Protein AF-A0A368EWY9-F1 (afdb_monomer_lite)

Secondary structure (DSSP, 8-state):
-BSS-------TT-PEEEEEEE---S-B-TT-EEEEEEEEETTEEEEEEEE-SS-BPPPPHHHHHH-THHHH--

Foldseek 3Di:
DWPDDDDKDADDPFDKDKDKDFADDQWDDFFDFGIKIWIDTPPIIDITTDTDHHTDHHDDPVVCVVVVVVVVPD

pLDDT: mean 86.86, std 10.68, range [53.03, 98.0]

Radius of gyration: 18.17 Å; chains: 1; bounding box: 47×16×41 Å

Structure (mmCIF, N/CA/C/O backbone):
data_AF-A0A368EWY9-F1
#
_entry.id   AF-A0A368EWY9-F1
#
loop_
_atom_site.group_PDB
_atom_site.id
_atom_site.type_symbol
_atom_site.label_atom_id
_atom_site.label_alt_id
_atom_site.label_comp_id
_atom_site.label_asym_id
_atom_site.label_entity_id
_atom_site.label_seq_id
_atom_site.pdbx_PDB_ins_code
_atom_site.Cartn_x
_atom_site.Cartn_y
_atom_site.Cartn_z
_atom_site.occupancy
_atom_site.B_iso_or_equiv
_atom_site.auth_seq_id
_atom_site.auth_comp_id
_atom_site.auth_asym_id
_atom_site.auth_atom_id
_atom_site.pdbx_PDB_model_num
ATOM 1 N N . MET A 1 1 ? -5.058 -0.482 -9.079 1.00 89.19 1 MET A N 1
ATOM 2 C CA . MET A 1 1 ? -6.395 -1.015 -8.724 1.00 89.19 1 MET A CA 1
ATOM 3 C C . MET A 1 1 ? -6.306 -1.771 -7.408 1.00 89.19 1 MET A C 1
ATOM 5 O O . MET A 1 1 ? -5.240 -2.282 -7.107 1.00 89.19 1 MET A O 1
ATOM 9 N N . ILE A 1 2 ? -7.372 -1.833 -6.611 1.00 93.12 2 ILE A N 1
ATOM 10 C CA . ILE A 1 2 ? -7.401 -2.680 -5.407 1.00 93.12 2 ILE A CA 1
ATOM 11 C C . ILE A 1 2 ? -7.763 -4.109 -5.833 1.00 93.12 2 ILE A C 1
ATOM 13 O O . ILE A 1 2 ? -8.600 -4.301 -6.709 1.00 93.12 2 ILE A O 1
ATOM 17 N N . SER A 1 3 ? -7.101 -5.106 -5.253 1.00 95.31 3 SER A N 1
ATOM 18 C CA . SER A 1 3 ? -7.243 -6.518 -5.644 1.00 95.31 3 SER A CA 1
ATOM 19 C C . SER A 1 3 ? -8.576 -7.167 -5.312 1.00 95.31 3 SER A C 1
ATOM 21 O O . SER A 1 3 ? -8.961 -8.127 -5.975 1.00 95.31 3 SER A O 1
ATOM 23 N N . ARG A 1 4 ? -9.265 -6.659 -4.295 1.00 94.44 4 ARG A N 1
ATOM 24 C CA . ARG A 1 4 ? -10.569 -7.138 -3.847 1.00 94.44 4 ARG A CA 1
ATOM 25 C C . ARG A 1 4 ? -11.243 -6.086 -2.980 1.00 94.44 4 ARG A C 1
ATOM 27 O O . ARG A 1 4 ? -10.556 -5.259 -2.379 1.00 94.44 4 ARG A O 1
ATOM 34 N N . ASP A 1 5 ? -12.552 -6.204 -2.848 1.00 96.38 5 ASP A N 1
ATOM 35 C CA . ASP A 1 5 ? -13.292 -5.488 -1.817 1.00 96.38 5 ASP A CA 1
ATOM 36 C C . ASP A 1 5 ? -13.005 -6.099 -0.440 1.00 96.38 5 ASP A C 1
ATOM 38 O O . ASP A 1 5 ? -12.745 -7.302 -0.312 1.00 96.38 5 ASP A O 1
ATOM 42 N N . VAL A 1 6 ? -13.027 -5.252 0.586 1.00 95.94 6 VAL A N 1
ATOM 43 C CA . VAL A 1 6 ? -12.923 -5.653 1.989 1.00 95.94 6 VAL A CA 1
ATOM 44 C C . VAL A 1 6 ? -13.929 -4.864 2.813 1.00 95.94 6 VAL A C 1
ATOM 46 O O . VAL A 1 6 ? -14.126 -3.670 2.587 1.00 95.94 6 VAL A O 1
ATOM 49 N N . ASP A 1 7 ? -14.530 -5.536 3.787 1.00 95.88 7 ASP A N 1
ATOM 50 C CA . ASP A 1 7 ? -15.467 -4.942 4.732 1.00 95.88 7 ASP A CA 1
ATOM 51 C C . ASP A 1 7 ? -14.803 -4.864 6.104 1.00 95.88 7 ASP A C 1
ATOM 53 O O . ASP A 1 7 ? -14.298 -5.865 6.608 1.00 95.88 7 ASP A O 1
ATOM 57 N N . ILE A 1 8 ? -14.830 -3.689 6.734 1.00 93.94 8 ILE A N 1
ATOM 58 C CA . ILE A 1 8 ? -14.288 -3.493 8.079 1.00 93.94 8 ILE A CA 1
ATOM 59 C C . ILE A 1 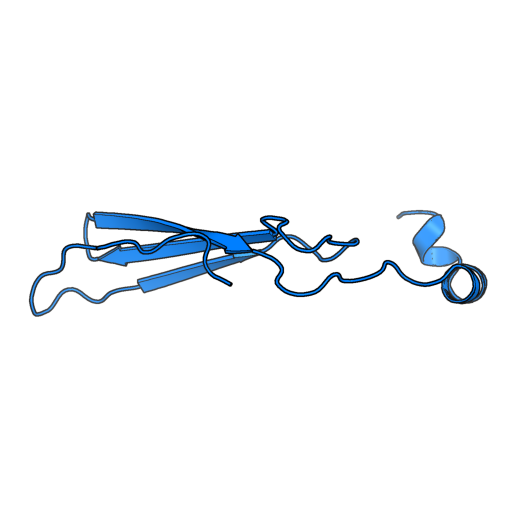8 ? -15.378 -3.006 9.029 1.00 93.94 8 ILE A C 1
ATOM 61 O O . ILE A 1 8 ? -16.146 -2.092 8.728 1.00 93.94 8 ILE A O 1
ATOM 65 N N . PHE A 1 9 ? -15.446 -3.633 10.198 1.00 93.56 9 PHE A N 1
ATOM 66 C CA . PHE A 1 9 ? -16.404 -3.274 11.231 1.00 93.56 9 PHE A CA 1
ATOM 67 C C . PHE A 1 9 ? -15.909 -2.072 12.048 1.00 93.56 9 PHE A C 1
ATOM 69 O O . PHE A 1 9 ? -14.761 -2.049 12.491 1.00 93.56 9 PHE A O 1
ATOM 76 N N . THR A 1 10 ? -16.783 -1.087 12.277 1.00 94.00 10 THR A N 1
ATOM 77 C CA . THR A 1 10 ? -16.475 0.116 13.065 1.00 94.00 10 THR A CA 1
ATOM 78 C C . THR A 1 10 ? -17.653 0.537 13.949 1.00 94.00 10 THR A C 1
ATOM 80 O O . THR A 1 10 ? -18.812 0.259 13.638 1.00 94.00 10 THR A O 1
ATOM 83 N N . TRP A 1 11 ? -17.356 1.231 15.048 1.00 91.25 11 TRP A N 1
ATOM 84 C CA . TRP A 1 11 ? -18.340 1.864 15.933 1.00 91.25 11 TRP A CA 1
ATOM 85 C C . TRP A 1 11 ? -18.376 3.374 15.691 1.00 91.25 11 TRP A C 1
ATOM 87 O O . TRP A 1 11 ? -17.384 3.930 15.231 1.00 91.25 11 TRP A O 1
ATOM 97 N N . SER A 1 12 ? -19.487 4.030 16.056 1.00 87.94 12 SER A N 1
ATOM 98 C CA . SER A 1 12 ? -19.788 5.444 15.738 1.00 87.94 12 SER A CA 1
ATOM 99 C C . SER A 1 12 ? -18.583 6.387 15.808 1.00 87.94 12 SER A C 1
ATOM 101 O O . SER A 1 12 ? -18.333 7.131 14.866 1.00 87.94 12 SER A O 1
ATOM 103 N N . ASP A 1 13 ? -17.808 6.314 16.891 1.00 89.25 13 ASP A N 1
ATOM 104 C CA . ASP A 1 13 ? -16.748 7.289 17.161 1.00 89.25 13 ASP A CA 1
ATOM 105 C C . ASP A 1 13 ? -15.340 6.709 16.945 1.00 89.25 13 ASP A C 1
ATOM 107 O O . ASP A 1 13 ? -14.345 7.321 17.331 1.00 89.25 13 ASP A O 1
ATOM 111 N N . THR A 1 14 ? -15.232 5.512 16.355 1.00 93.75 14 THR A N 1
ATOM 112 C CA . THR A 1 14 ? -13.936 4.879 16.082 1.00 93.75 14 THR A CA 1
ATOM 113 C C . THR A 1 14 ? -13.376 5.406 14.760 1.00 93.75 14 THR A C 1
ATOM 115 O O . THR A 1 14 ? -13.939 5.113 13.701 1.00 93.75 14 THR A O 1
ATOM 118 N N . PRO A 1 15 ? -12.269 6.172 14.777 1.00 94.19 15 PRO A N 1
ATOM 119 C CA . PRO A 1 15 ? -11.644 6.638 13.550 1.00 94.19 15 PRO A CA 1
ATOM 120 C C . PRO A 1 15 ? -11.088 5.453 12.759 1.00 94.19 15 PRO A C 1
ATOM 122 O O . PRO A 1 15 ? -10.545 4.506 13.332 1.00 94.19 15 PRO A O 1
ATOM 125 N N . ILE A 1 16 ? -11.198 5.538 11.435 1.00 95.25 16 ILE A N 1
ATOM 126 C CA . ILE A 1 16 ? -10.572 4.588 10.517 1.00 95.25 16 ILE A CA 1
ATOM 127 C C . ILE A 1 16 ? -9.254 5.199 10.048 1.00 95.25 16 ILE A C 1
ATOM 129 O O . ILE A 1 16 ? -9.253 6.266 9.429 1.00 95.25 16 ILE A O 1
ATOM 133 N N . SER A 1 17 ? -8.138 4.536 10.338 1.00 96.69 17 SER A N 1
ATOM 134 C CA . SER A 1 17 ? -6.838 4.881 9.767 1.00 96.69 17 SER A CA 1
ATOM 135 C C . SER A 1 17 ? -6.554 4.031 8.534 1.00 96.69 17 SER A C 1
ATOM 137 O O . SER A 1 17 ? -6.999 2.886 8.425 1.00 96.69 17 SER A O 1
ATOM 139 N N . VAL A 1 18 ? -5.819 4.616 7.591 1.00 97.12 18 VAL A N 1
ATOM 140 C CA . VAL A 1 18 ? -5.416 3.958 6.349 1.00 97.12 18 VAL A CA 1
ATOM 141 C C . VAL A 1 18 ? -3.912 4.076 6.213 1.00 97.12 18 VAL A C 1
ATOM 143 O O . VAL A 1 18 ? -3.365 5.176 6.283 1.00 97.12 18 VAL A O 1
ATOM 146 N N . GLU A 1 19 ? -3.262 2.944 5.993 1.00 97.88 19 GLU A N 1
ATOM 147 C CA . GLU A 1 19 ? -1.842 2.869 5.692 1.00 97.88 19 GLU A CA 1
ATOM 148 C C . GLU A 1 19 ? -1.646 2.228 4.323 1.00 97.88 19 GLU A C 1
ATOM 150 O O . GLU A 1 19 ? -2.308 1.248 3.977 1.00 97.88 19 GLU A O 1
ATOM 155 N N . VAL A 1 20 ? -0.740 2.801 3.535 1.00 97.06 20 VAL A N 1
ATOM 156 C CA . VAL A 1 20 ? -0.370 2.284 2.221 1.00 97.06 20 VAL A CA 1
ATOM 157 C C . VAL A 1 20 ? 1.124 2.018 2.220 1.00 97.06 20 VAL A C 1
ATOM 159 O O . VAL A 1 20 ? 1.923 2.939 2.366 1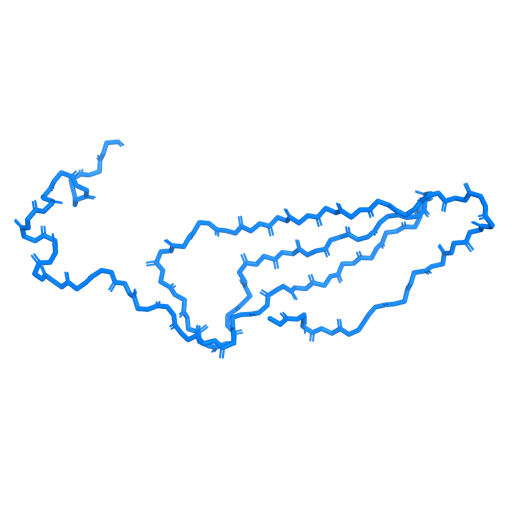.00 97.06 20 VAL A O 1
ATOM 162 N N . ALA A 1 21 ? 1.482 0.757 2.011 1.00 96.00 21 ALA A N 1
ATOM 163 C CA . ALA A 1 21 ? 2.850 0.329 1.786 1.00 96.00 21 ALA A CA 1
ATOM 164 C C . ALA A 1 21 ? 3.005 -0.053 0.311 1.00 96.00 21 ALA A C 1
ATOM 166 O O . ALA A 1 21 ? 2.234 -0.864 -0.202 1.00 96.00 21 ALA A O 1
ATOM 167 N N . MET A 1 22 ? 3.990 0.527 -0.374 1.00 92.44 22 MET A N 1
ATOM 168 C CA . MET A 1 22 ? 4.302 0.213 -1.771 1.00 92.44 22 MET A CA 1
ATOM 169 C C . MET A 1 22 ? 5.775 -0.146 -1.923 1.00 92.44 22 MET A C 1
ATOM 171 O O . MET A 1 22 ? 6.623 0.374 -1.200 1.00 92.44 22 MET A O 1
ATOM 175 N N . ALA A 1 23 ? 6.058 -1.048 -2.857 1.00 86.56 23 ALA A N 1
ATOM 176 C CA . ALA A 1 23 ? 7.411 -1.370 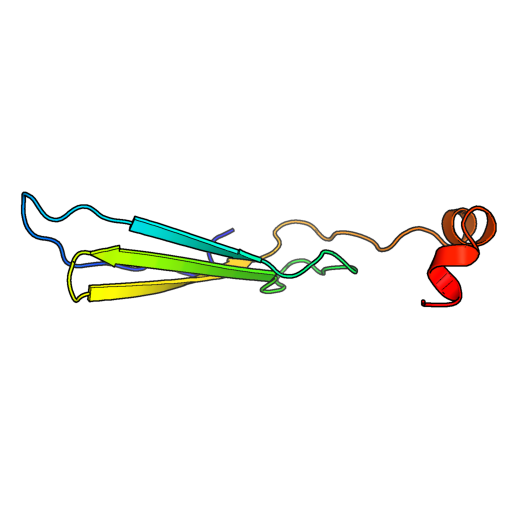-3.276 1.00 86.56 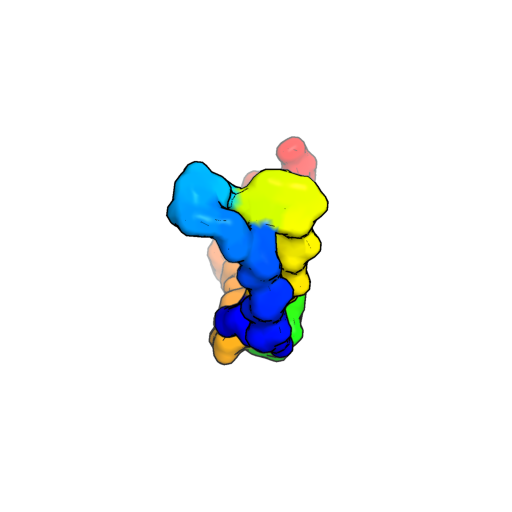23 ALA A CA 1
ATOM 177 C C . ALA A 1 23 ? 7.960 -0.291 -4.220 1.00 86.56 23 ALA A C 1
ATOM 179 O O . ALA A 1 23 ? 7.203 0.345 -4.961 1.00 86.56 23 ALA A O 1
ATOM 180 N N . ASP A 1 24 ? 9.283 -0.126 -4.227 1.00 83.62 24 ASP A N 1
ATOM 181 C CA . ASP A 1 24 ? 9.946 0.774 -5.166 1.00 83.62 24 ASP A CA 1
ATOM 182 C C . ASP A 1 24 ? 9.765 0.289 -6.616 1.00 83.62 24 ASP A C 1
ATOM 184 O O . ASP A 1 24 ? 9.924 -0.906 -6.906 1.00 83.62 24 ASP A O 1
ATOM 188 N N . PRO A 1 25 ? 9.445 1.195 -7.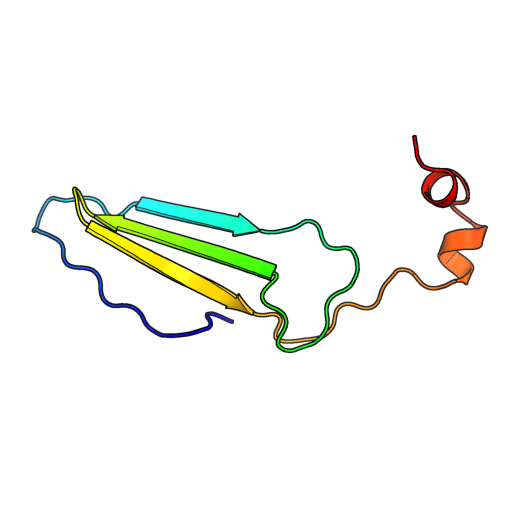555 1.00 71.19 25 PRO A N 1
ATOM 189 C CA . PRO A 1 25 ? 9.232 0.833 -8.945 1.00 71.19 25 PRO A CA 1
ATOM 190 C C . PRO A 1 25 ? 10.551 0.467 -9.621 1.00 71.19 25 PRO A C 1
ATOM 192 O O . PRO A 1 25 ? 11.401 1.316 -9.870 1.00 71.19 25 PRO A O 1
ATOM 195 N N . THR A 1 26 ? 10.704 -0.812 -9.958 1.00 74.00 26 THR A N 1
ATOM 196 C CA . THR A 1 26 ? 11.858 -1.333 -10.720 1.00 74.00 26 THR A CA 1
ATOM 197 C C . THR A 1 26 ? 11.469 -1.826 -12.120 1.00 74.00 26 THR A C 1
ATOM 199 O O . THR A 1 26 ? 12.321 -1.947 -13.001 1.00 74.00 26 THR A O 1
ATOM 202 N N . GLY A 1 27 ? 10.170 -2.043 -12.334 1.00 74.38 27 GLY A N 1
ATOM 203 C CA . GLY A 1 27 ? 9.537 -2.549 -13.548 1.00 74.38 27 GLY A CA 1
ATOM 204 C C . GLY A 1 27 ? 8.368 -3.438 -13.132 1.00 74.38 27 GLY A C 1
ATOM 205 O O . GLY A 1 27 ? 8.569 -4.381 -12.371 1.00 74.38 27 GLY A O 1
ATOM 206 N N . PHE A 1 28 ? 7.153 -3.123 -13.577 1.00 80.25 28 PHE A N 1
ATOM 207 C CA . PHE A 1 28 ? 5.958 -3.864 -13.168 1.00 80.25 28 PHE A CA 1
ATOM 208 C C . PHE A 1 28 ? 5.098 -4.225 -14.368 1.00 80.25 28 PHE A C 1
ATOM 210 O O . PHE A 1 28 ? 4.836 -3.390 -15.237 1.00 80.25 28 PHE A O 1
ATOM 217 N N . ALA A 1 29 ? 4.616 -5.461 -14.393 1.00 82.94 29 ALA A N 1
ATOM 218 C CA . ALA A 1 29 ? 3.634 -5.914 -15.355 1.00 82.94 29 ALA A CA 1
ATOM 219 C C . ALA A 1 29 ? 2.214 -5.579 -14.882 1.00 82.94 29 ALA A C 1
ATOM 221 O O . ALA A 1 29 ? 1.924 -5.418 -13.695 1.00 82.94 29 ALA A O 1
ATOM 222 N N . THR A 1 30 ? 1.292 -5.492 -15.839 1.00 86.88 30 THR A N 1
ATOM 223 C CA . THR A 1 30 ? -0.135 -5.403 -15.510 1.00 86.88 30 THR A CA 1
ATOM 224 C C . THR A 1 30 ? -0.557 -6.655 -14.744 1.00 86.88 30 THR A C 1
ATOM 226 O O . THR A 1 30 ? -0.288 -7.769 -15.188 1.00 86.88 30 THR A O 1
ATOM 229 N N . GLY A 1 31 ? -1.243 -6.475 -13.616 1.00 87.06 31 GLY A N 1
ATOM 230 C CA . GLY A 1 31 ? -1.640 -7.572 -12.732 1.00 87.06 31 GLY A CA 1
ATOM 231 C C . GLY A 1 31 ? -0.697 -7.814 -11.549 1.00 87.06 31 GLY A C 1
ATOM 232 O O . GLY A 1 31 ? -1.081 -8.538 -10.630 1.00 87.06 31 GLY A O 1
ATOM 233 N N . ASP A 1 32 ? 0.478 -7.181 -11.516 1.00 90.50 32 ASP A N 1
ATOM 234 C CA . ASP A 1 32 ? 1.409 -7.324 -10.396 1.00 90.50 32 ASP A CA 1
ATOM 235 C C . ASP A 1 32 ? 0.881 -6.631 -9.141 1.00 90.50 32 ASP A C 1
ATOM 237 O O . ASP A 1 32 ? 0.402 -5.493 -9.192 1.00 90.50 32 ASP A O 1
ATOM 241 N N . VAL A 1 33 ? 1.005 -7.308 -7.995 1.00 93.25 33 VAL A N 1
ATOM 242 C CA . VAL A 1 33 ? 0.742 -6.709 -6.683 1.00 93.25 33 VAL A CA 1
ATOM 243 C C . VAL A 1 33 ? 1.992 -5.961 -6.235 1.00 93.25 33 VAL A C 1
ATOM 245 O O . VAL A 1 33 ? 3.016 -6.570 -5.940 1.00 93.25 33 VAL A O 1
ATOM 248 N N . VAL A 1 34 ? 1.897 -4.637 -6.167 1.00 93.88 34 VAL A N 1
ATOM 249 C CA . VAL A 1 34 ? 3.026 -3.725 -5.897 1.00 93.88 34 VAL A CA 1
ATOM 250 C C . VAL A 1 34 ? 2.957 -3.067 -4.530 1.00 93.88 34 VAL A C 1
ATOM 252 O O . VAL A 1 34 ? 3.803 -2.256 -4.163 1.00 93.88 34 VAL A O 1
ATOM 255 N N . GLY A 1 35 ? 1.935 -3.404 -3.760 1.00 94.81 35 GLY A N 1
ATOM 256 C CA . GLY A 1 35 ? 1.754 -2.855 -2.438 1.00 94.81 35 GLY A CA 1
ATOM 257 C C . GLY A 1 35 ? 0.552 -3.439 -1.733 1.00 94.81 35 GLY A C 1
ATOM 258 O O . GLY A 1 35 ? -0.157 -4.303 -2.253 1.00 94.81 35 GLY A O 1
ATOM 259 N N . GLN A 1 36 ? 0.317 -2.914 -0.545 1.00 97.19 36 GLN A N 1
ATOM 260 C CA . GLN A 1 36 ? -0.801 -3.267 0.298 1.00 97.19 36 GLN A CA 1
ATOM 261 C C . GLN A 1 36 ? -1.384 -1.998 0.902 1.00 97.19 36 GLN A C 1
ATOM 263 O O . GLN A 1 36 ? -0.660 -1.117 1.365 1.00 97.19 36 GLN A O 1
ATOM 268 N N . ILE A 1 37 ? -2.706 -1.931 0.898 1.00 97.44 37 ILE A N 1
ATOM 269 C CA . ILE A 1 37 ? -3.462 -0.977 1.691 1.00 97.44 37 ILE A CA 1
ATOM 270 C C . ILE A 1 37 ? -4.032 -1.713 2.900 1.00 97.44 37 ILE A C 1
ATOM 272 O O . ILE A 1 37 ? -4.535 -2.833 2.773 1.00 97.44 37 ILE A O 1
ATOM 276 N N . THR A 1 38 ? -3.919 -1.093 4.067 1.00 97.75 38 THR A N 1
ATOM 277 C CA . THR A 1 38 ? -4.432 -1.610 5.332 1.00 97.75 38 THR A CA 1
ATOM 278 C C . THR A 1 38 ? -5.340 -0.563 5.955 1.00 97.75 38 THR A C 1
ATOM 280 O O . THR A 1 38 ? -4.922 0.571 6.188 1.00 97.75 38 THR A O 1
ATOM 283 N N . TRP A 1 39 ? -6.578 -0.951 6.242 1.00 97.75 39 TRP A N 1
ATOM 284 C CA . TRP A 1 39 ? -7.527 -0.158 7.014 1.00 97.75 39 TRP A CA 1
ATOM 285 C C . TRP A 1 39 ? -7.549 -0.671 8.445 1.00 97.75 39 TRP A C 1
ATOM 287 O O . TRP A 1 39 ? -7.558 -1.880 8.655 1.00 97.75 39 TRP A O 1
ATOM 297 N N . THR A 1 40 ? -7.582 0.233 9.421 1.00 97.25 40 THR A N 1
ATOM 298 C CA . THR A 1 40 ? -7.698 -0.121 10.841 1.00 97.25 40 THR A CA 1
ATOM 299 C C . THR A 1 40 ? -8.796 0.696 11.505 1.00 97.25 40 THR A C 1
ATOM 301 O O . THR A 1 40 ? -8.798 1.922 11.427 1.00 97.25 40 THR A O 1
ATOM 304 N N . ALA A 1 41 ? -9.717 0.009 12.176 1.00 96.38 41 ALA A N 1
ATOM 305 C CA . ALA A 1 41 ? -10.812 0.568 12.957 1.00 96.38 41 ALA A CA 1
ATOM 306 C C . ALA A 1 41 ? -10.783 -0.047 14.367 1.00 96.38 41 ALA A C 1
ATOM 308 O O . ALA A 1 41 ? -11.293 -1.144 14.607 1.00 96.38 41 ALA A O 1
ATOM 309 N N . GLY A 1 42 ? -10.148 0.644 15.318 1.00 92.56 42 GLY A N 1
ATOM 310 C CA . GLY A 1 42 ? -9.975 0.132 16.681 1.00 92.56 42 GLY A CA 1
ATOM 311 C C . GLY A 1 42 ? -9.188 -1.191 16.689 1.00 92.56 42 GLY A C 1
ATOM 312 O O . GLY A 1 42 ? -8.032 -1.183 16.272 1.00 92.56 42 GLY A O 1
ATOM 313 N N . PRO A 1 43 ? -9.763 -2.317 17.162 1.00 93.50 43 PRO A N 1
ATOM 314 C CA . PRO A 1 43 ? -9.097 -3.622 17.152 1.00 93.50 43 PRO A CA 1
ATOM 315 C C . PRO A 1 43 ? -9.222 -4.381 15.818 1.00 93.50 43 PRO A C 1
ATOM 317 O O . PRO A 1 43 ? -8.677 -5.477 15.699 1.00 93.50 43 PRO A O 1
ATOM 320 N N . HIS A 1 44 ? -9.972 -3.856 14.845 1.00 95.62 44 HIS A N 1
ATOM 321 C CA . HIS A 1 44 ? -10.194 -4.506 13.555 1.00 95.62 44 HIS A CA 1
ATOM 322 C C . HIS A 1 44 ? -9.245 -3.938 12.505 1.00 95.62 44 HIS A C 1
ATOM 324 O O . HIS A 1 44 ? -9.109 -2.720 12.402 1.00 95.62 44 HIS A O 1
ATOM 330 N N . SER A 1 45 ? -8.641 -4.810 11.701 1.00 96.44 45 SER A N 1
ATOM 331 C CA . SER A 1 45 ? -7.829 -4.415 10.553 1.00 96.44 45 SER A CA 1
ATOM 332 C C . SER A 1 45 ? -8.117 -5.320 9.366 1.00 96.44 45 SER A C 1
ATOM 334 O O . SER A 1 45 ? -8.239 -6.530 9.529 1.00 96.44 45 SER A O 1
ATOM 336 N N . GLU A 1 46 ? -8.176 -4.725 8.181 1.00 98.00 46 GLU A N 1
ATOM 337 C CA . GLU A 1 46 ? -8.351 -5.427 6.911 1.00 98.00 46 GLU A CA 1
ATOM 338 C C . GLU A 1 46 ? -7.337 -4.928 5.890 1.00 98.00 46 GLU A C 1
ATOM 340 O O . GLU A 1 46 ? -6.946 -3.758 5.903 1.00 98.00 46 GLU A O 1
ATOM 345 N N . SER A 1 47 ? -6.929 -5.812 4.980 1.00 97.12 47 SER A N 1
ATOM 346 C CA . SER A 1 47 ? -5.944 -5.483 3.952 1.00 97.12 47 SER A CA 1
ATOM 347 C C . SER A 1 47 ? -6.339 -5.994 2.574 1.00 97.12 47 SER A C 1
ATOM 349 O O . SER A 1 47 ? -6.914 -7.079 2.406 1.00 97.12 47 SER A O 1
ATOM 351 N N . ALA A 1 48 ? -5.948 -5.217 1.568 1.00 97.69 48 ALA A N 1
ATOM 352 C CA . ALA A 1 48 ? -6.046 -5.587 0.167 1.00 97.69 48 ALA A CA 1
ATOM 353 C C . ALA A 1 48 ? -4.754 -5.224 -0.575 1.00 97.69 48 ALA A C 1
ATOM 355 O O . ALA A 1 48 ? -4.114 -4.210 -0.297 1.00 97.69 48 ALA A O 1
ATOM 356 N N . GLY A 1 49 ? -4.371 -6.061 -1.537 1.00 96.81 49 GLY A N 1
ATOM 357 C CA . GLY A 1 49 ? -3.239 -5.784 -2.418 1.00 96.81 49 GLY A CA 1
ATOM 358 C C . GLY A 1 49 ? -3.555 -4.666 -3.411 1.00 96.81 49 GLY A C 1
ATOM 359 O O . GLY A 1 49 ? -4.691 -4.561 -3.886 1.00 96.81 49 GLY A O 1
ATOM 360 N N . LEU A 1 50 ? -2.546 -3.866 -3.744 1.00 94.38 50 LEU A N 1
ATOM 361 C CA . LEU A 1 50 ? -2.579 -2.859 -4.800 1.00 94.38 50 LEU A CA 1
ATOM 362 C C . LEU A 1 50 ? -1.984 -3.447 -6.076 1.00 94.38 50 LEU A C 1
ATOM 364 O O . LEU A 1 50 ? -0.832 -3.864 -6.084 1.00 94.38 50 LEU A O 1
ATOM 368 N N . ILE A 1 51 ? -2.779 -3.470 -7.141 1.00 93.75 51 ILE A N 1
ATOM 369 C CA . ILE A 1 51 ? -2.437 -4.060 -8.431 1.00 93.75 51 ILE A CA 1
ATOM 370 C C . ILE A 1 51 ? -2.122 -2.984 -9.467 1.00 93.75 51 ILE A C 1
ATOM 372 O O . ILE A 1 51 ? -2.845 -1.986 -9.581 1.00 93.75 51 ILE A O 1
ATOM 376 N N . VAL A 1 52 ? -1.104 -3.232 -10.278 1.00 91.19 52 VAL A N 1
ATOM 377 C CA . VAL A 1 52 ? -0.762 -2.431 -11.454 1.00 91.19 52 VAL A CA 1
ATOM 378 C C . VAL A 1 52 ? -1.796 -2.631 -12.562 1.00 91.19 52 VAL A C 1
ATOM 380 O O . VAL A 1 52 ? -2.080 -3.754 -12.975 1.00 91.19 52 VAL A O 1
ATOM 383 N N . THR A 1 53 ? -2.379 -1.528 -13.031 1.00 86.62 53 THR A N 1
ATOM 384 C CA . THR A 1 53 ? -3.391 -1.521 -14.104 1.00 86.62 53 THR A CA 1
ATOM 385 C C . THR A 1 53 ? -2.792 -1.356 -15.489 1.00 86.62 53 THR A C 1
ATOM 387 O O . THR A 1 53 ? -3.393 -1.797 -16.460 1.00 86.62 53 THR A O 1
ATOM 390 N N . GLU A 1 54 ? -1.627 -0.725 -15.569 1.00 82.12 54 GLU A N 1
ATOM 391 C CA . GLU A 1 54 ? -0.875 -0.507 -16.800 1.00 82.12 54 GLU A CA 1
ATOM 392 C C . GLU A 1 54 ? 0.593 -0.794 -16.513 1.00 82.12 54 GLU A C 1
ATOM 394 O O . GLU A 1 54 ? 1.108 -0.373 -15.478 1.00 82.12 54 GLU A O 1
ATOM 399 N N . SER A 1 55 ? 1.258 -1.534 -17.398 1.00 77.31 55 SER A N 1
ATOM 400 C CA . SER A 1 55 ? 2.661 -1.898 -17.212 1.00 77.31 55 SER A CA 1
ATOM 401 C C . SER A 1 55 ? 3.560 -0.665 -17.166 1.00 77.31 55 SER A C 1
ATOM 403 O O . SER A 1 55 ? 3.391 0.273 -17.943 1.00 77.31 55 SER A O 1
ATOM 405 N N . ILE A 1 56 ? 4.549 -0.707 -16.279 1.00 77.19 56 ILE A N 1
ATOM 406 C CA . ILE A 1 56 ? 5.612 0.289 -16.196 1.00 77.19 56 ILE A CA 1
ATOM 407 C C . ILE A 1 56 ? 6.871 -0.364 -16.743 1.00 77.19 56 ILE A C 1
ATOM 409 O O . ILE A 1 56 ? 7.444 -1.254 -16.107 1.00 77.19 56 ILE A O 1
ATOM 413 N N . ASP A 1 57 ? 7.282 0.084 -17.925 1.00 74.44 57 ASP A N 1
ATOM 414 C CA . ASP A 1 57 ? 8.499 -0.401 -18.555 1.00 74.44 57 ASP A CA 1
ATOM 415 C C . ASP A 1 57 ? 9.739 0.085 -17.788 1.00 74.44 57 ASP A C 1
ATOM 417 O O . ASP A 1 57 ? 9.781 1.229 -17.317 1.00 74.44 57 ASP A O 1
ATOM 421 N N . PRO A 1 58 ? 10.779 -0.757 -17.669 1.00 72.31 58 PRO A N 1
ATOM 422 C CA . PRO A 1 58 ? 12.051 -0.322 -17.117 1.00 72.31 58 PRO A CA 1
ATOM 423 C C . PRO A 1 58 ? 12.695 0.756 -18.010 1.00 72.31 58 PRO A C 1
ATOM 425 O O . PRO A 1 58 ? 12.391 0.842 -19.205 1.00 72.31 58 PRO A O 1
ATOM 428 N N . PRO A 1 59 ? 13.645 1.551 -17.476 1.00 74.94 59 PRO A N 1
ATOM 429 C CA . PRO A 1 59 ? 14.380 2.525 -18.273 1.00 74.94 59 PRO A CA 1
ATOM 430 C C . PRO A 1 59 ? 15.007 1.871 -19.505 1.00 74.94 59 PRO A C 1
ATOM 432 O O . PRO A 1 59 ? 15.692 0.847 -19.393 1.00 74.94 59 PRO A O 1
ATOM 435 N N . ALA A 1 60 ? 14.781 2.484 -20.667 1.00 79.25 60 ALA A N 1
ATOM 436 C CA . ALA A 1 60 ? 15.276 1.989 -21.944 1.00 79.25 60 ALA A CA 1
ATOM 437 C C . ALA A 1 60 ? 16.813 1.892 -21.967 1.00 79.25 60 ALA A C 1
ATOM 439 O O . ALA A 1 60 ? 17.509 2.680 -21.327 1.00 79.25 60 ALA A O 1
ATOM 440 N N . ASP A 1 61 ? 17.361 0.978 -22.769 1.00 79.00 61 ASP A N 1
ATOM 441 C CA . ASP A 1 61 ? 18.808 0.712 -22.806 1.00 79.00 61 ASP A CA 1
ATOM 442 C C . ASP A 1 61 ? 19.658 1.954 -23.112 1.00 79.00 61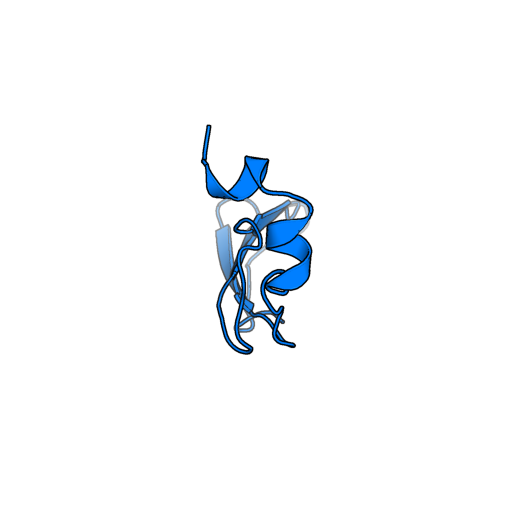 ASP A C 1
ATOM 444 O O . ASP A 1 61 ? 20.757 2.113 -22.584 1.00 79.00 61 ASP A O 1
ATOM 448 N N . TRP A 1 62 ? 19.138 2.887 -23.912 1.00 77.69 62 TRP A N 1
ATOM 449 C CA . TRP A 1 62 ? 19.837 4.137 -24.216 1.00 77.69 62 TRP A CA 1
ATOM 450 C C . TRP A 1 62 ? 20.005 5.036 -22.978 1.00 77.69 62 TRP A C 1
ATOM 452 O O . TRP A 1 62 ? 21.040 5.683 -22.826 1.00 77.69 62 TRP A O 1
ATOM 462 N N . TRP A 1 63 ? 19.013 5.054 -22.079 1.00 75.50 63 TRP A N 1
ATOM 463 C CA . TRP A 1 63 ? 19.069 5.793 -20.818 1.00 75.50 63 TRP A CA 1
ATOM 464 C C . TRP A 1 63 ? 20.202 5.226 -19.952 1.00 75.50 63 TRP A C 1
ATOM 466 O O . TRP A 1 63 ? 20.956 5.976 -19.333 1.00 75.50 63 TRP A O 1
ATOM 476 N N . ARG A 1 64 ? 20.395 3.897 -19.983 1.00 76.81 64 ARG A N 1
ATOM 477 C CA . ARG A 1 64 ? 21.422 3.204 -19.187 1.00 76.81 64 ARG A CA 1
ATOM 478 C C . ARG A 1 64 ? 22.838 3.559 -19.641 1.00 76.81 64 ARG A C 1
ATOM 480 O O . ARG A 1 64 ? 23.755 3.577 -18.825 1.00 76.81 64 ARG A O 1
ATOM 487 N N . LEU A 1 65 ? 23.012 3.898 -20.922 1.00 76.75 65 LEU A N 1
ATOM 488 C CA . LEU A 1 65 ? 24.286 4.380 -21.467 1.00 76.75 65 LEU A CA 1
ATOM 489 C C . LEU A 1 65 ? 24.608 5.823 -21.048 1.00 76.75 65 LEU A C 1
ATOM 491 O O . LEU A 1 65 ? 25.783 6.175 -20.967 1.00 76.75 65 LEU A O 1
ATOM 495 N N . THR A 1 66 ? 23.598 6.655 -20.772 1.00 79.12 66 THR A N 1
ATOM 496 C CA . THR A 1 66 ? 23.794 8.040 -20.300 1.00 79.12 66 THR A CA 1
ATOM 497 C C . THR A 1 66 ? 23.855 8.161 -18.777 1.00 79.12 66 THR A C 1
ATOM 499 O O . THR A 1 66 ? 24.328 9.176 -18.271 1.00 79.12 66 THR A O 1
ATOM 502 N N . HIS A 1 67 ? 23.462 7.114 -18.049 1.00 74.69 67 HIS A N 1
ATOM 503 C CA . HIS A 1 67 ? 23.456 7.067 -16.584 1.00 74.69 67 HIS A CA 1
ATOM 504 C C . HIS A 1 67 ? 24.174 5.809 -16.044 1.00 74.69 67 HIS A C 1
ATOM 506 O O . HIS A 1 67 ? 23.599 5.014 -15.297 1.00 74.69 67 HIS A O 1
ATOM 512 N N . PRO A 1 68 ? 25.464 5.611 -16.385 1.00 73.69 68 PRO A N 1
ATOM 513 C CA . PRO A 1 68 ? 26.201 4.386 -16.063 1.00 73.69 68 PRO A CA 1
ATOM 514 C C . PRO A 1 68 ? 26.427 4.162 -14.557 1.00 73.69 68 PRO A C 1
ATOM 516 O O . PRO A 1 68 ? 26.721 3.043 -14.145 1.00 73.69 68 PRO A O 1
ATOM 519 N N . ALA A 1 69 ? 26.289 5.197 -13.722 1.00 75.94 69 ALA A N 1
ATOM 520 C CA . ALA A 1 69 ? 26.467 5.093 -12.273 1.00 75.94 69 ALA A CA 1
ATOM 521 C C . ALA A 1 69 ? 25.385 4.232 -11.590 1.00 75.94 69 ALA A C 1
ATOM 523 O O . ALA A 1 69 ? 25.680 3.580 -10.591 1.00 75.94 69 ALA A O 1
ATOM 524 N N . GLU A 1 70 ? 24.169 4.169 -12.142 1.00 69.19 70 GLU A N 1
ATOM 525 C CA . GLU A 1 70 ? 23.074 3.358 -11.585 1.00 69.19 70 GLU A CA 1
ATOM 526 C C . GLU A 1 70 ? 23.216 1.858 -11.906 1.00 69.19 70 GLU A C 1
ATOM 528 O O . GLU A 1 70 ? 22.671 1.020 -11.196 1.00 69.19 70 GLU A O 1
ATOM 533 N N . LEU A 1 71 ? 24.016 1.493 -12.917 1.00 64.62 71 LEU A N 1
ATOM 534 C CA . LEU A 1 71 ? 24.341 0.095 -13.239 1.00 64.62 71 LEU A CA 1
ATOM 535 C C . LEU A 1 71 ? 25.374 -0.526 -12.289 1.00 64.62 71 LEU A C 1
ATOM 537 O O . LEU A 1 71 ? 25.435 -1.747 -12.168 1.00 64.62 71 LEU A O 1
ATOM 541 N N . ILE A 1 72 ? 26.221 0.296 -11.663 1.00 68.75 72 ILE A N 1
ATOM 542 C CA . ILE A 1 72 ? 27.383 -0.179 -10.896 1.00 68.75 72 ILE A CA 1
ATOM 543 C C . ILE A 1 72 ? 27.033 -0.441 -9.423 1.00 68.75 72 ILE A C 1
ATOM 545 O O . ILE A 1 72 ? 27.783 -1.154 -8.767 1.00 68.75 72 ILE A O 1
ATOM 549 N N . GLY A 1 73 ? 25.880 0.039 -8.934 1.00 58.25 73 GLY A N 1
ATOM 550 C CA . GLY A 1 73 ? 25.332 -0.283 -7.611 1.00 58.25 73 GLY A CA 1
ATOM 551 C C . GLY A 1 73 ? 26.260 0.092 -6.449 1.00 58.25 73 GLY A C 1
ATOM 552 O O . GLY A 1 73 ? 27.172 -0.657 -6.102 1.00 58.25 73 GLY A O 1
ATOM 553 N N . ARG A 1 74 ? 26.011 1.236 -5.808 1.00 53.03 74 ARG A N 1
ATOM 554 C CA . ARG A 1 74 ? 26.597 1.559 -4.501 1.00 53.03 74 ARG A CA 1
ATOM 555 C C . ARG A 1 74 ? 25.519 1.570 -3.433 1.00 53.03 74 ARG A C 1
ATOM 557 O O . ARG A 1 74 ? 24.467 2.182 -3.704 1.00 53.03 74 ARG A O 1
#

Sequence (74 aa):
MISRDVDIFTWSDTPISVEVAMADPTGFATGDVVGQITWTAGPHSESAGLIVTESIDPPADWWRLTHPAELIGR